Protein AF-A0A529LGW4-F1 (afdb_monomer_lite)

Structure (mmCIF, N/CA/C/O backbone):
data_AF-A0A529LGW4-F1
#
_entry.id   AF-A0A529LGW4-F1
#
loop_
_atom_site.group_PDB
_atom_site.id
_atom_site.type_symbol
_atom_site.label_atom_id
_atom_site.label_alt_id
_atom_site.label_comp_id
_atom_site.label_asym_id
_atom_site.label_entity_id
_atom_site.label_seq_id
_atom_site.pdbx_PDB_ins_code
_atom_site.Cartn_x
_atom_site.Cartn_y
_atom_site.Cartn_z
_atom_site.occupancy
_atom_site.B_iso_or_equiv
_atom_site.auth_seq_id
_atom_site.auth_comp_id
_atom_site.auth_asym_id
_atom_site.auth_atom_id
_atom_site.pdbx_PDB_model_num
ATOM 1 N N . ALA A 1 1 ? -6.677 19.767 1.721 1.00 52.53 1 ALA A N 1
ATOM 2 C CA . ALA A 1 1 ? -6.356 18.555 2.505 1.00 52.53 1 ALA A CA 1
ATOM 3 C C . ALA A 1 1 ? -7.534 18.107 3.378 1.00 52.53 1 ALA A C 1
ATOM 5 O O . ALA A 1 1 ? -7.909 16.947 3.302 1.00 52.53 1 ALA A O 1
ATOM 6 N N . SER A 1 2 ? -8.170 19.013 4.134 1.00 60.72 2 SER A N 1
ATOM 7 C CA . SER A 1 2 ? -9.272 18.711 5.068 1.00 60.72 2 SER A CA 1
ATOM 8 C C . SER A 1 2 ? -10.521 18.076 4.440 1.00 60.72 2 SER A C 1
ATOM 10 O O . SER A 1 2 ? -11.110 17.190 5.046 1.00 60.72 2 SER A O 1
ATOM 12 N N . THR A 1 3 ? -10.909 18.458 3.218 1.00 71.81 3 THR A N 1
ATOM 13 C CA . THR A 1 3 ? -12.114 17.903 2.576 1.00 71.81 3 THR A CA 1
ATOM 14 C C . THR A 1 3 ? -11.988 16.404 2.303 1.00 71.81 3 THR A C 1
ATOM 16 O O . THR A 1 3 ? -12.884 15.652 2.659 1.00 71.81 3 THR A O 1
ATOM 19 N N . PHE A 1 4 ? -10.867 15.955 1.725 1.00 71.75 4 PHE A N 1
ATOM 20 C CA . PHE A 1 4 ? -10.631 14.546 1.360 1.00 71.75 4 PHE A CA 1
ATOM 21 C C . PHE A 1 4 ? -10.604 13.615 2.578 1.00 71.75 4 PHE A C 1
ATOM 23 O O . PHE A 1 4 ? -11.180 12.533 2.547 1.00 71.75 4 PHE A O 1
ATOM 30 N N . ILE A 1 5 ? -9.985 14.070 3.667 1.00 72.88 5 ILE A N 1
ATOM 31 C CA . ILE A 1 5 ? -9.970 13.363 4.954 1.00 72.88 5 ILE A CA 1
ATOM 32 C C . ILE A 1 5 ? -11.397 13.230 5.502 1.00 72.88 5 ILE A C 1
ATOM 34 O O . ILE A 1 5 ? -11.783 12.157 5.956 1.00 72.88 5 ILE A O 1
ATOM 38 N N . GLY A 1 6 ? -12.208 14.285 5.375 1.00 76.38 6 GLY A N 1
ATOM 39 C CA . GLY A 1 6 ? -13.625 14.255 5.739 1.00 76.38 6 GLY A CA 1
ATOM 40 C C . GLY A 1 6 ? -14.434 13.203 4.971 1.00 76.38 6 GLY A C 1
ATOM 41 O O . GLY A 1 6 ? -15.284 12.550 5.568 1.00 76.38 6 GLY A O 1
ATOM 42 N N . TRP A 1 7 ? -14.136 12.971 3.686 1.00 78.50 7 TRP A N 1
ATOM 43 C CA . TRP A 1 7 ? -14.768 11.893 2.909 1.00 78.50 7 TRP A CA 1
ATOM 44 C C . TRP A 1 7 ? -14.393 10.502 3.435 1.00 78.50 7 TRP A C 1
ATOM 46 O O . TRP A 1 7 ? -15.272 9.657 3.580 1.00 78.50 7 TRP A O 1
ATOM 56 N N . ILE A 1 8 ? -13.114 10.270 3.757 1.00 79.88 8 ILE A N 1
ATOM 57 C CA . ILE A 1 8 ? -12.639 8.996 4.328 1.00 79.88 8 ILE A CA 1
ATOM 58 C C . ILE A 1 8 ? -13.333 8.714 5.666 1.00 79.88 8 ILE A C 1
ATOM 60 O O . ILE A 1 8 ? -13.816 7.606 5.888 1.00 79.88 8 ILE A O 1
ATOM 64 N N . ILE A 1 9 ? -13.426 9.724 6.535 1.00 80.06 9 ILE A N 1
ATOM 65 C CA . ILE A 1 9 ? -14.041 9.585 7.859 1.00 80.06 9 ILE A CA 1
ATOM 66 C C . ILE A 1 9 ? -15.555 9.375 7.739 1.00 80.06 9 ILE A C 1
ATOM 68 O O . ILE A 1 9 ? -16.065 8.401 8.277 1.00 80.06 9 ILE A O 1
ATOM 72 N N . SER A 1 10 ? -16.269 10.209 6.975 1.00 82.44 10 SER A N 1
ATOM 73 C CA . SER A 1 10 ? -17.732 10.107 6.816 1.00 82.44 10 SER A CA 1
ATOM 74 C C . SER A 1 10 ? -18.177 8.756 6.240 1.00 82.44 10 SER A C 1
ATOM 76 O O . SER A 1 10 ? -19.188 8.183 6.653 1.00 82.44 10 SER A O 1
ATOM 78 N N . ILE A 1 11 ? -17.401 8.218 5.298 1.00 81.44 11 ILE A N 1
ATOM 79 C CA . ILE A 1 11 ? -17.630 6.882 4.746 1.00 81.44 11 ILE A CA 1
ATOM 80 C C . ILE A 1 11 ? -17.247 5.801 5.769 1.00 81.44 11 ILE A C 1
ATOM 82 O O . ILE A 1 11 ? -17.963 4.809 5.909 1.00 81.44 11 ILE A O 1
ATOM 86 N N . GLY A 1 12 ? -16.144 5.994 6.495 1.00 78.62 12 GLY A N 1
ATOM 87 C CA . GLY A 1 12 ? -15.635 5.062 7.501 1.00 78.62 12 GLY A CA 1
ATOM 88 C C . GLY A 1 12 ? -16.533 4.891 8.720 1.00 78.62 12 GLY A C 1
ATOM 89 O O . GLY A 1 12 ? -16.625 3.778 9.228 1.00 78.62 12 GLY A O 1
ATOM 90 N N . GLU A 1 13 ? -17.245 5.943 9.131 1.00 77.31 13 GLU A N 1
ATOM 91 C CA . GLU A 1 13 ? -18.248 5.886 10.205 1.00 77.31 13 GLU A CA 1
ATOM 92 C C . GLU A 1 13 ? -19.366 4.878 9.898 1.00 77.31 13 GLU A C 1
ATOM 94 O O . GLU A 1 13 ? -19.889 4.236 10.805 1.00 77.31 13 GLU A O 1
ATOM 99 N N . ASN A 1 14 ? -19.710 4.701 8.618 1.00 81.56 14 ASN A N 1
ATOM 100 C CA . ASN A 1 14 ? -20.700 3.715 8.181 1.00 81.56 14 ASN A CA 1
ATOM 101 C C . ASN A 1 14 ? -20.063 2.368 7.816 1.00 81.56 14 A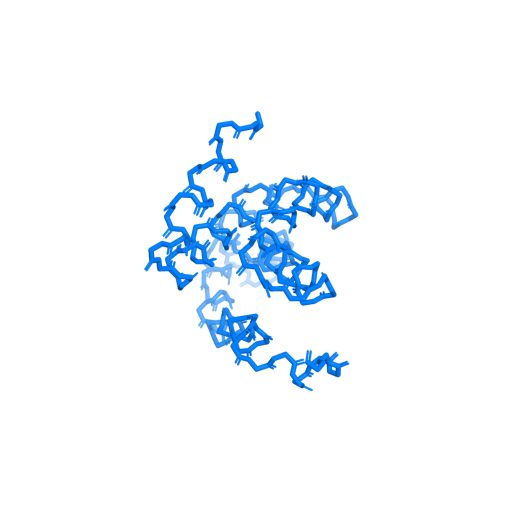SN A C 1
ATOM 103 O O . ASN A 1 14 ? -20.669 1.317 8.021 1.00 81.56 14 ASN A O 1
ATOM 107 N N . ASN A 1 15 ? -18.864 2.381 7.224 1.00 86.88 15 ASN A N 1
ATOM 108 C CA . ASN A 1 15 ? -18.177 1.173 6.790 1.00 86.88 15 ASN A CA 1
ATOM 109 C C . ASN A 1 15 ? -16.648 1.343 6.790 1.00 86.88 15 ASN A C 1
ATOM 111 O O . ASN A 1 15 ? -16.060 1.877 5.842 1.00 86.88 15 ASN A O 1
ATOM 115 N N . LEU A 1 16 ? -15.997 0.789 7.819 1.00 88.75 16 LEU A N 1
ATOM 116 C CA . LEU A 1 16 ? -14.539 0.791 7.961 1.00 88.75 16 LEU A CA 1
ATOM 117 C C . LEU A 1 16 ? -13.828 0.194 6.736 1.00 88.75 16 LEU A C 1
ATOM 119 O O . LEU A 1 16 ? -12.829 0.748 6.285 1.00 88.75 16 LEU A O 1
ATOM 123 N N . PHE A 1 17 ? -14.358 -0.885 6.149 1.00 91.00 17 PHE A N 1
ATOM 124 C CA . PHE A 1 17 ? -13.749 -1.521 4.975 1.00 91.00 17 PHE A CA 1
ATOM 125 C C . PHE A 1 17 ? -13.656 -0.550 3.796 1.00 91.00 17 PHE A C 1
ATOM 127 O O . PHE A 1 17 ? -12.618 -0.449 3.142 1.00 91.00 17 PHE A O 1
ATOM 134 N N . LEU A 1 18 ? -14.731 0.199 3.541 1.00 89.38 18 LEU A N 1
ATOM 135 C CA . LEU A 1 18 ? -14.787 1.133 2.418 1.00 89.38 18 LEU A CA 1
ATOM 136 C C . LEU A 1 18 ? -13.817 2.305 2.623 1.00 89.38 18 LEU A C 1
ATOM 138 O O . LEU A 1 18 ? -13.154 2.727 1.676 1.00 89.38 18 LEU A O 1
ATOM 142 N N . SER A 1 19 ? -13.679 2.777 3.864 1.00 90.50 19 SER A N 1
ATOM 143 C CA . SER A 1 19 ? -12.680 3.786 4.232 1.00 90.50 19 SER A CA 1
ATOM 144 C C . SER A 1 19 ? -11.242 3.291 4.046 1.00 90.50 19 SER A C 1
ATOM 146 O O . SER A 1 19 ? -10.407 4.019 3.503 1.00 90.50 19 SER A O 1
ATOM 148 N N . LEU A 1 20 ? -10.952 2.034 4.401 1.00 92.50 20 LEU A N 1
ATOM 149 C CA . LEU A 1 20 ? -9.639 1.425 4.167 1.00 92.50 20 LEU A CA 1
ATOM 150 C C . LEU A 1 20 ? -9.320 1.317 2.674 1.00 92.50 20 LEU A C 1
ATOM 152 O O . LEU A 1 20 ? -8.202 1.626 2.268 1.00 92.50 20 LEU A O 1
ATOM 156 N N . VAL A 1 21 ? -10.296 0.950 1.839 1.00 93.31 21 VAL A N 1
ATOM 157 C CA . VAL A 1 21 ? -10.126 0.919 0.376 1.00 93.31 21 VAL A CA 1
ATOM 158 C C . VAL A 1 21 ? -9.859 2.321 -0.180 1.00 93.31 21 VAL A C 1
ATOM 160 O O . VAL A 1 21 ? -8.943 2.500 -0.981 1.00 93.31 21 VAL A O 1
ATOM 163 N N . LEU A 1 22 ? -10.605 3.334 0.263 1.00 91.12 22 LEU A N 1
ATOM 164 C CA . LEU A 1 22 ? -10.373 4.731 -0.123 1.00 91.12 22 LEU A CA 1
ATOM 165 C C . LEU A 1 22 ? -8.989 5.224 0.308 1.00 91.12 22 LEU A C 1
ATOM 167 O O . LEU A 1 22 ? -8.289 5.881 -0.466 1.00 91.12 22 LEU A O 1
ATOM 171 N N . THR A 1 23 ? -8.579 4.870 1.523 1.00 91.56 23 THR A N 1
ATOM 172 C CA . THR A 1 23 ? -7.256 5.195 2.052 1.00 91.56 23 THR A CA 1
ATOM 173 C C . THR A 1 23 ? -6.159 4.520 1.237 1.00 91.56 23 THR A C 1
ATOM 175 O O . THR A 1 23 ? -5.218 5.188 0.823 1.00 91.56 23 THR A O 1
ATOM 178 N N . MET A 1 24 ? -6.312 3.231 0.922 1.00 93.50 24 MET A N 1
ATOM 179 C CA . MET A 1 24 ? -5.405 2.490 0.045 1.00 93.50 24 MET A CA 1
ATOM 180 C C . MET A 1 24 ? -5.253 3.194 -1.306 1.00 93.50 24 MET A C 1
ATOM 182 O O . MET A 1 24 ? -4.133 3.484 -1.715 1.00 93.50 24 MET A O 1
ATOM 186 N N . LEU A 1 25 ? -6.359 3.501 -1.991 1.00 91.88 25 LEU A N 1
ATOM 187 C CA . LEU A 1 25 ? -6.321 4.185 -3.288 1.00 91.88 25 LEU A CA 1
ATOM 188 C C . LEU A 1 25 ? -5.632 5.549 -3.189 1.00 91.88 25 LEU A C 1
ATOM 190 O O . LEU A 1 25 ? -4.834 5.904 -4.052 1.00 91.88 25 LEU A O 1
ATOM 194 N N . THR A 1 26 ? -5.895 6.286 -2.112 1.00 89.50 26 THR A N 1
ATOM 195 C CA . THR A 1 26 ? -5.259 7.578 -1.847 1.00 89.50 26 THR A CA 1
ATOM 196 C C . THR A 1 26 ? -3.749 7.421 -1.664 1.00 89.50 26 THR A C 1
ATOM 198 O O . THR A 1 26 ? -2.983 8.145 -2.294 1.00 89.50 26 THR A O 1
ATOM 201 N N . CYS A 1 27 ? -3.300 6.450 -0.866 1.00 90.94 27 CYS A N 1
ATOM 202 C CA . CYS A 1 27 ? -1.880 6.156 -0.675 1.00 90.94 27 CYS A CA 1
ATOM 203 C C . CYS A 1 27 ? -1.197 5.704 -1.972 1.00 90.94 27 CYS A C 1
ATOM 205 O O . CYS A 1 27 ? -0.074 6.124 -2.234 1.00 90.94 27 CYS A O 1
ATOM 207 N N . LEU A 1 28 ? -1.874 4.904 -2.804 1.00 91.06 28 LEU A N 1
ATOM 208 C CA . LEU A 1 28 ? -1.346 4.483 -4.102 1.00 91.06 28 LEU A CA 1
ATOM 209 C C . LEU A 1 28 ? -1.167 5.676 -5.045 1.00 91.06 28 LEU A C 1
ATOM 211 O O . LEU A 1 28 ? -0.102 5.832 -5.625 1.00 91.06 28 LEU A O 1
ATOM 215 N N . VAL A 1 29 ? -2.169 6.548 -5.169 1.00 89.19 29 VAL A N 1
ATOM 216 C CA . VAL A 1 29 ? -2.095 7.710 -6.071 1.00 89.19 29 VAL A CA 1
ATOM 217 C C . VAL A 1 29 ? -1.087 8.748 -5.578 1.00 89.19 29 VAL A C 1
ATOM 219 O O . VAL A 1 29 ? -0.315 9.274 -6.374 1.00 89.19 29 VAL A O 1
ATOM 222 N N . LEU A 1 30 ? -1.071 9.043 -4.274 1.00 87.00 30 LEU A N 1
ATOM 223 C CA . LEU A 1 30 ? -0.153 10.030 -3.697 1.00 87.00 30 LEU A CA 1
ATOM 224 C C . LEU A 1 30 ? 1.292 9.524 -3.615 1.00 87.00 30 LEU A C 1
ATOM 226 O O . LEU A 1 30 ? 2.215 10.334 -3.644 1.00 87.00 30 LEU A O 1
ATOM 230 N N . GLY A 1 31 ? 1.489 8.211 -3.486 1.00 84.31 31 GLY A N 1
ATOM 231 C CA . GLY A 1 31 ? 2.811 7.609 -3.325 1.00 84.31 31 GLY A CA 1
ATOM 232 C C . GLY A 1 31 ? 3.554 7.325 -4.627 1.00 84.31 31 GLY A C 1
ATOM 233 O O . GLY A 1 31 ? 4.763 7.103 -4.601 1.00 84.31 31 GLY A O 1
ATOM 234 N N . MET A 1 32 ? 2.865 7.348 -5.769 1.00 85.69 32 MET A N 1
ATOM 235 C CA . MET A 1 32 ? 3.471 7.110 -7.078 1.00 85.69 32 MET A CA 1
ATOM 236 C C . MET A 1 32 ? 4.479 8.213 -7.442 1.00 85.69 32 MET A C 1
ATOM 238 O O . MET A 1 32 ? 4.125 9.381 -7.575 1.00 85.69 32 MET A O 1
ATOM 242 N N . GLY A 1 33 ? 5.738 7.832 -7.685 1.00 78.12 33 GLY A N 1
ATOM 243 C CA . GLY A 1 33 ? 6.745 8.712 -8.302 1.00 78.12 33 GLY A CA 1
ATOM 244 C C . GLY A 1 33 ? 7.560 9.561 -7.331 1.00 78.12 33 GLY A C 1
ATOM 245 O O . GLY A 1 33 ? 8.329 10.413 -7.775 1.00 78.12 33 GLY A O 1
ATOM 246 N N . ILE A 1 34 ? 7.423 9.332 -6.024 1.00 87.31 34 ILE A N 1
ATOM 247 C CA . ILE A 1 34 ? 8.118 10.086 -4.978 1.00 87.31 34 ILE A CA 1
ATOM 248 C C . ILE A 1 34 ? 8.990 9.122 -4.151 1.00 87.31 34 ILE A C 1
ATOM 250 O O . ILE A 1 34 ? 8.545 8.009 -3.867 1.00 87.31 34 ILE A O 1
ATOM 254 N N . PRO A 1 35 ? 10.208 9.513 -3.715 1.00 89.19 35 PRO A N 1
ATOM 255 C CA . PRO A 1 35 ? 11.018 8.685 -2.823 1.00 89.19 35 PRO A CA 1
ATOM 256 C C . PRO A 1 35 ? 10.264 8.293 -1.541 1.00 89.19 35 PRO A C 1
ATOM 258 O O . PRO A 1 35 ? 9.439 9.054 -1.030 1.00 89.19 35 PRO A O 1
ATOM 261 N N . THR A 1 36 ? 10.586 7.124 -0.982 1.00 88.69 36 THR A N 1
ATOM 262 C CA . THR A 1 36 ? 9.836 6.501 0.125 1.00 88.69 36 THR A CA 1
ATOM 263 C C . THR A 1 36 ? 9.678 7.408 1.349 1.00 88.69 36 THR A C 1
ATOM 265 O O . THR A 1 36 ? 8.621 7.414 1.975 1.00 88.69 36 THR A O 1
ATOM 268 N N . ILE A 1 37 ? 10.705 8.200 1.681 1.00 92.31 37 ILE A N 1
ATOM 269 C CA . ILE A 1 37 ? 10.679 9.092 2.850 1.00 92.31 37 ILE A CA 1
ATOM 270 C C . ILE A 1 37 ? 9.616 10.201 2.678 1.00 92.31 37 ILE A C 1
ATOM 272 O O . ILE A 1 37 ? 8.694 10.251 3.494 1.00 92.31 37 ILE A O 1
ATOM 276 N N . PRO A 1 38 ? 9.665 11.062 1.637 1.00 92.12 38 PRO A N 1
ATOM 277 C CA . PRO A 1 38 ? 8.606 12.041 1.402 1.00 92.12 38 PRO A CA 1
ATOM 278 C C . PRO A 1 38 ? 7.219 11.416 1.209 1.00 92.12 38 PRO A C 1
ATOM 280 O O . PRO A 1 38 ? 6.242 11.964 1.713 1.00 92.12 38 PRO A O 1
ATOM 283 N N . ASN A 1 39 ? 7.122 10.264 0.536 1.00 91.81 39 ASN A N 1
ATOM 284 C CA . ASN A 1 39 ? 5.858 9.544 0.376 1.00 91.81 39 ASN A CA 1
ATOM 285 C C . ASN A 1 39 ? 5.226 9.200 1.737 1.00 91.81 39 ASN A C 1
ATOM 287 O O . ASN A 1 39 ? 4.066 9.533 1.990 1.00 91.81 39 ASN A O 1
ATOM 291 N N . TYR A 1 40 ? 5.999 8.610 2.653 1.00 93.62 40 TYR A N 1
ATOM 292 C CA . TYR A 1 40 ? 5.515 8.301 3.997 1.00 93.62 40 TYR A CA 1
ATOM 293 C C . TYR A 1 40 ? 5.086 9.559 4.761 1.00 93.62 40 TYR A C 1
ATOM 295 O O . TYR A 1 40 ? 4.030 9.560 5.386 1.00 93.62 40 TYR A O 1
ATOM 303 N N . ILE A 1 41 ? 5.852 10.651 4.687 1.00 93.38 41 ILE A N 1
ATOM 304 C CA . ILE A 1 41 ? 5.504 11.913 5.365 1.00 93.38 41 ILE A CA 1
ATOM 305 C C . ILE A 1 41 ? 4.156 12.453 4.860 1.00 93.38 41 ILE A C 1
ATOM 307 O O . ILE A 1 41 ? 3.300 12.846 5.655 1.00 93.38 41 ILE A O 1
ATOM 311 N N . ILE A 1 42 ? 3.930 12.440 3.546 1.00 91.19 42 ILE A N 1
ATOM 312 C CA . ILE A 1 42 ? 2.690 12.934 2.933 1.00 91.19 42 ILE A CA 1
ATOM 313 C C . ILE A 1 42 ? 1.507 12.022 3.278 1.00 91.19 42 ILE A C 1
ATOM 315 O O . ILE A 1 42 ? 0.473 12.488 3.753 1.00 91.19 42 ILE A O 1
ATOM 319 N N . THR A 1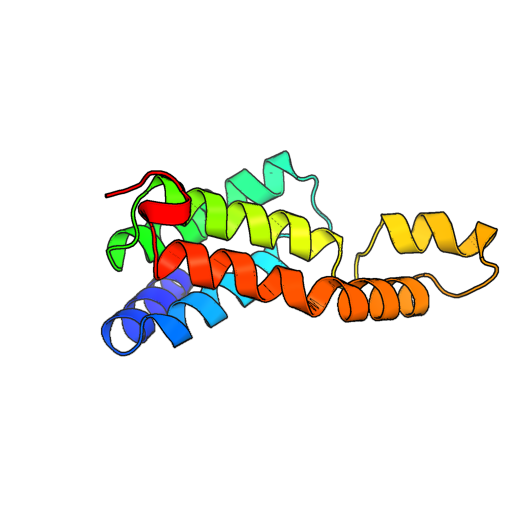 43 ? 1.648 10.714 3.070 1.00 91.12 43 THR A N 1
ATOM 320 C CA . THR A 1 43 ? 0.557 9.755 3.297 1.00 91.12 43 THR A CA 1
ATOM 321 C C . THR A 1 43 ? 0.204 9.622 4.776 1.00 91.12 43 THR A C 1
ATOM 323 O O . THR A 1 43 ? -0.978 9.610 5.113 1.00 91.12 43 THR A O 1
ATOM 326 N N . SER A 1 44 ? 1.187 9.610 5.680 1.00 92.44 44 SER A N 1
ATOM 327 C CA . SER A 1 44 ? 0.931 9.562 7.124 1.00 92.44 44 SER A CA 1
ATOM 328 C C . SER A 1 44 ? 0.335 10.849 7.675 1.00 92.44 44 SER A C 1
ATOM 330 O O . SER A 1 44 ? -0.521 10.760 8.543 1.00 92.44 44 SER A O 1
ATOM 332 N N . SER A 1 45 ? 0.700 12.025 7.156 1.00 90.31 45 SER A N 1
ATOM 333 C CA . SER A 1 45 ? 0.096 13.291 7.597 1.00 90.31 45 SER A CA 1
ATOM 334 C C . SER A 1 45 ? -1.336 13.497 7.094 1.00 90.31 45 SER A C 1
ATOM 336 O O . SER A 1 45 ? -2.111 14.198 7.743 1.00 90.31 45 SER A O 1
ATOM 338 N N . LEU A 1 46 ? -1.708 12.885 5.963 1.00 87.25 46 LEU A N 1
ATOM 339 C CA . LEU A 1 46 ? -3.047 13.007 5.380 1.00 87.25 46 LEU A CA 1
ATOM 340 C C . LEU A 1 46 ? -3.980 11.867 5.801 1.00 87.25 46 LEU A C 1
ATOM 342 O O . LEU A 1 46 ? -5.056 12.116 6.333 1.00 87.25 46 LEU A O 1
ATOM 346 N N . ALA A 1 47 ? -3.585 10.619 5.557 1.00 86.50 47 ALA A N 1
ATOM 347 C CA . ALA A 1 47 ? -4.435 9.449 5.765 1.00 86.50 47 ALA A CA 1
ATOM 348 C C . ALA A 1 47 ? -4.301 8.828 7.164 1.00 86.50 47 ALA A C 1
ATOM 350 O O . ALA A 1 47 ? -5.266 8.257 7.667 1.00 86.50 47 ALA A O 1
ATOM 351 N N . GLY A 1 48 ? -3.141 8.967 7.816 1.00 87.88 48 GLY A N 1
ATOM 352 C CA . GLY A 1 48 ? -2.907 8.427 9.162 1.00 87.88 48 GLY A CA 1
ATOM 353 C C . GLY A 1 48 ? -3.926 8.917 10.203 1.00 87.88 48 GLY A C 1
ATOM 354 O O . GLY A 1 48 ? -4.567 8.082 10.843 1.00 87.88 48 GLY A O 1
ATOM 355 N N . PRO A 1 49 ? -4.157 10.241 10.339 1.00 87.62 49 PRO A N 1
ATOM 356 C CA . PRO A 1 49 ? -5.158 10.781 11.256 1.00 87.62 49 PRO A CA 1
ATOM 357 C C . PRO A 1 49 ? -6.573 10.281 10.970 1.00 87.62 49 PRO A C 1
ATOM 359 O O . PRO A 1 49 ? -7.330 10.056 11.906 1.00 87.62 49 PRO A O 1
ATOM 362 N N . ALA A 1 50 ? -6.923 10.073 9.696 1.00 87.81 50 ALA A N 1
ATOM 363 C CA . ALA A 1 50 ? -8.247 9.594 9.308 1.00 87.81 50 ALA A CA 1
ATOM 364 C C . ALA A 1 50 ? -8.519 8.185 9.857 1.00 87.81 50 ALA A C 1
ATOM 366 O O . ALA A 1 50 ? -9.584 7.941 10.415 1.00 87.81 50 ALA A O 1
ATOM 367 N N . LEU A 1 51 ? -7.542 7.278 9.744 1.00 89.19 51 LEU A N 1
ATOM 368 C CA . LEU A 1 51 ? -7.646 5.918 10.283 1.00 89.19 51 LEU A CA 1
ATOM 369 C C . LEU A 1 51 ? -7.672 5.907 11.814 1.00 89.19 51 LEU A C 1
ATOM 371 O O . LEU A 1 51 ? -8.472 5.183 12.406 1.00 89.19 51 LEU A O 1
ATOM 375 N N . LEU A 1 52 ? -6.864 6.758 12.450 1.00 90.31 52 LEU A N 1
ATOM 376 C CA . LEU A 1 52 ? -6.868 6.906 13.904 1.00 90.31 52 LEU A CA 1
ATOM 377 C C . LEU A 1 52 ? -8.231 7.389 14.421 1.00 90.31 52 LEU A C 1
ATOM 379 O O . LEU A 1 52 ? -8.741 6.859 15.405 1.00 90.31 52 LEU A O 1
ATOM 383 N N . SER A 1 53 ? -8.855 8.359 13.743 1.00 87.50 53 SER A N 1
ATOM 384 C CA . SER A 1 53 ? -10.207 8.831 14.075 1.00 87.50 53 SER A CA 1
ATOM 385 C C . SER A 1 53 ? -11.287 7.759 13.896 1.00 87.50 53 SER A C 1
ATOM 387 O O . SER A 1 53 ? -12.332 7.850 14.530 1.00 87.50 53 SER A O 1
ATOM 389 N N . LEU A 1 54 ? -11.029 6.734 13.081 1.00 87.38 54 LEU A N 1
ATOM 390 C CA . LEU A 1 54 ? -11.906 5.575 12.888 1.00 87.38 54 LEU 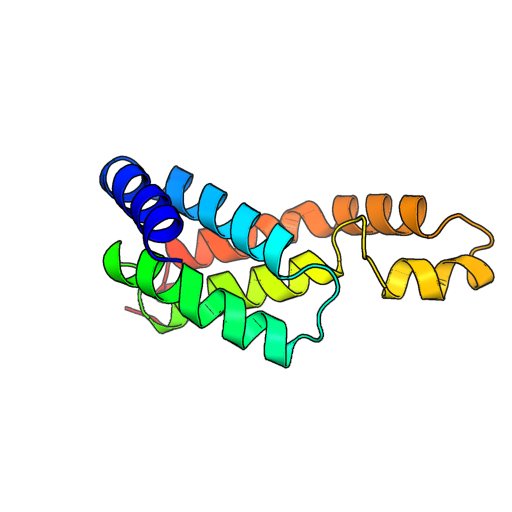A CA 1
ATOM 391 C C . LEU A 1 54 ? -11.635 4.435 13.888 1.00 87.38 54 LEU A C 1
ATOM 393 O O . LEU A 1 54 ? -12.195 3.351 13.745 1.00 87.38 54 LEU A O 1
ATOM 397 N N . GLY A 1 55 ? -10.788 4.665 14.897 1.00 87.69 55 GLY A N 1
ATOM 398 C CA . GLY A 1 55 ? -10.498 3.703 15.963 1.00 87.69 55 GLY A CA 1
ATOM 399 C C . GLY A 1 55 ? -9.400 2.691 15.632 1.00 87.69 55 GLY A C 1
ATOM 400 O O . GLY A 1 55 ? -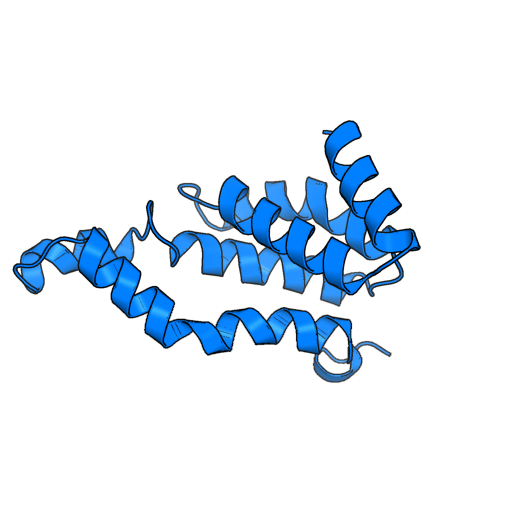9.172 1.770 16.413 1.00 87.69 55 GLY A O 1
ATOM 401 N N . VAL A 1 56 ? -8.696 2.847 14.507 1.00 91.56 56 VAL A N 1
ATOM 402 C CA . VAL A 1 56 ? -7.534 2.007 14.188 1.00 91.56 56 VAL A CA 1
ATOM 403 C C . VAL A 1 56 ? -6.356 2.427 15.078 1.00 91.56 56 VAL A C 1
ATOM 405 O O . VAL A 1 56 ? -6.051 3.622 15.140 1.00 91.56 56 VAL A O 1
ATOM 408 N N . PRO A 1 57 ? -5.639 1.492 15.735 1.00 93.56 57 PRO A N 1
ATOM 409 C CA . PRO A 1 57 ? -4.486 1.843 16.559 1.00 93.56 57 PRO A CA 1
ATOM 410 C C . PRO A 1 57 ? -3.444 2.651 15.781 1.00 93.56 57 PRO A C 1
ATOM 412 O O . PRO A 1 57 ? -3.253 2.464 14.574 1.00 93.56 57 PRO A O 1
ATOM 415 N N . LEU A 1 58 ? -2.744 3.551 16.474 1.00 92.12 58 LEU A N 1
ATOM 416 C CA . LEU A 1 58 ? -1.828 4.505 15.844 1.00 92.12 58 LEU A CA 1
ATOM 417 C C . LEU A 1 58 ? -0.756 3.801 15.002 1.00 92.12 58 LEU A C 1
ATOM 419 O O . LEU A 1 58 ? -0.568 4.134 13.833 1.00 92.12 58 LEU A O 1
ATOM 423 N N . VAL A 1 59 ? -0.090 2.792 15.569 1.00 93.88 59 VAL A N 1
ATOM 424 C CA . VAL A 1 59 ? 0.966 2.044 14.870 1.00 93.88 59 VAL A CA 1
ATOM 425 C C . VAL A 1 59 ? 0.411 1.357 13.624 1.00 93.88 59 VAL A C 1
ATOM 427 O O . VAL A 1 59 ? 1.005 1.471 12.553 1.00 93.88 59 VAL A O 1
ATOM 430 N N . VAL A 1 60 ? -0.755 0.714 13.731 1.00 94.69 60 VAL A N 1
ATOM 431 C CA . VAL A 1 60 ? -1.406 0.048 12.594 1.00 94.69 60 VAL A CA 1
ATOM 432 C C . VAL A 1 60 ? -1.759 1.054 11.502 1.00 94.69 60 VAL A C 1
ATOM 434 O O . VAL A 1 60 ? -1.498 0.795 10.331 1.00 94.69 60 VAL A O 1
ATOM 437 N N . SER A 1 61 ? -2.267 2.233 11.869 1.00 94.31 61 SER A N 1
ATOM 438 C CA . SER A 1 61 ? -2.583 3.312 10.926 1.00 94.31 61 SER A CA 1
ATOM 439 C C . SER A 1 61 ? -1.345 3.768 10.147 1.00 94.31 61 SER A C 1
ATOM 441 O O . SER A 1 61 ? -1.386 3.879 8.922 1.00 94.31 61 SER A O 1
ATOM 443 N N . HIS A 1 62 ? -0.218 3.975 10.838 1.00 94.81 62 HIS A N 1
ATOM 444 C CA . HIS A 1 62 ? 1.054 4.339 10.209 1.00 94.81 62 HIS A CA 1
ATOM 445 C C . HIS A 1 62 ? 1.613 3.224 9.318 1.00 94.81 62 HIS A C 1
ATOM 447 O O . HIS A 1 62 ? 2.121 3.502 8.232 1.00 94.81 62 HIS A O 1
ATOM 453 N N . MET A 1 63 ? 1.507 1.965 9.742 1.00 94.81 63 MET A N 1
ATOM 454 C CA . MET A 1 63 ? 1.965 0.830 8.943 1.00 94.81 63 MET A CA 1
ATOM 455 C C . MET A 1 63 ? 1.082 0.593 7.721 1.00 94.81 63 MET A C 1
ATOM 457 O O . MET A 1 63 ? 1.604 0.259 6.663 1.00 94.81 63 MET A O 1
ATOM 461 N N . PHE A 1 64 ? -0.226 0.839 7.820 1.00 95.00 64 PHE A N 1
ATOM 462 C CA . PHE A 1 64 ? -1.152 0.746 6.695 1.00 95.00 64 PHE A CA 1
ATOM 463 C C . PHE A 1 64 ? -0.769 1.722 5.578 1.00 95.00 64 PHE A C 1
ATOM 465 O O . PHE A 1 64 ? -0.573 1.316 4.431 1.00 95.00 64 PHE A O 1
ATOM 472 N N . VAL A 1 65 ? -0.596 3.005 5.916 1.00 94.38 65 VAL A N 1
ATOM 473 C CA . VAL A 1 65 ? -0.226 4.036 4.931 1.00 94.38 65 VAL A CA 1
ATOM 474 C C . VAL A 1 65 ? 1.194 3.841 4.401 1.00 94.38 65 VAL A C 1
ATOM 476 O O . VAL A 1 65 ? 1.426 4.016 3.207 1.00 94.38 65 VAL A O 1
ATOM 479 N N . PHE A 1 66 ? 2.135 3.413 5.249 1.00 93.56 66 PHE A N 1
ATOM 480 C CA . PHE A 1 66 ? 3.506 3.110 4.840 1.00 93.56 66 PHE A CA 1
ATOM 481 C C . PHE A 1 66 ? 3.565 1.936 3.858 1.00 93.56 66 PHE A C 1
ATOM 483 O O . PHE A 1 66 ? 4.206 2.038 2.812 1.00 93.56 66 PHE A O 1
ATOM 490 N N . TYR A 1 67 ? 2.860 0.843 4.160 1.00 94.75 67 TYR A N 1
ATOM 491 C CA . TYR A 1 67 ? 2.826 -0.344 3.313 1.00 94.75 67 TYR A CA 1
ATOM 492 C C . TYR A 1 67 ? 2.263 -0.012 1.932 1.00 94.75 67 TYR A C 1
ATOM 494 O O . TYR A 1 67 ? 2.879 -0.341 0.919 1.00 94.75 67 TYR A O 1
ATOM 502 N N . PHE A 1 68 ? 1.133 0.700 1.864 1.00 94.19 68 PHE A N 1
ATOM 503 C CA . PHE A 1 68 ? 0.586 1.115 0.573 1.00 94.19 68 PHE A CA 1
ATOM 504 C C . PHE A 1 68 ? 1.425 2.177 -0.129 1.00 94.19 68 PHE A C 1
ATOM 506 O O . PHE A 1 68 ? 1.449 2.191 -1.355 1.00 94.19 68 PHE A O 1
ATOM 513 N N . GLY A 1 69 ? 2.179 2.990 0.609 1.00 91.75 69 GLY A N 1
ATOM 514 C CA . GLY A 1 69 ? 3.210 3.846 0.036 1.00 91.75 69 GLY A CA 1
ATOM 515 C C . GLY A 1 69 ? 4.290 3.049 -0.709 1.00 91.75 69 GLY A C 1
ATOM 516 O O . GLY A 1 69 ? 4.672 3.436 -1.808 1.00 91.75 69 GLY A O 1
ATOM 517 N N . ILE A 1 70 ? 4.738 1.908 -0.173 1.00 91.31 70 ILE A N 1
ATOM 518 C CA . ILE A 1 70 ? 5.684 1.013 -0.867 1.00 91.31 70 ILE A CA 1
ATOM 519 C C . ILE A 1 70 ? 5.008 0.316 -2.053 1.00 91.31 70 ILE A C 1
ATOM 521 O O . ILE A 1 70 ? 5.571 0.252 -3.144 1.00 91.31 70 ILE A O 1
ATOM 525 N N . MET A 1 71 ? 3.779 -0.174 -1.873 1.00 92.50 71 MET A N 1
ATOM 526 C CA . MET A 1 71 ? 3.026 -0.811 -2.960 1.00 92.50 71 MET A CA 1
ATOM 527 C C . MET A 1 71 ? 2.720 0.165 -4.108 1.00 92.50 71 MET A C 1
ATOM 529 O O . MET A 1 71 ? 2.592 -0.268 -5.254 1.00 92.50 71 MET A O 1
ATOM 533 N N . ALA A 1 72 ? 2.649 1.473 -3.838 1.00 91.31 72 ALA A N 1
ATOM 534 C CA . ALA A 1 72 ? 2.503 2.512 -4.856 1.00 91.31 72 ALA A CA 1
ATOM 535 C C . ALA A 1 72 ? 3.682 2.524 -5.836 1.00 91.31 72 ALA A C 1
ATOM 537 O O . ALA A 1 72 ? 3.471 2.660 -7.038 1.00 91.31 72 ALA A O 1
ATOM 538 N N . ASP A 1 73 ? 4.904 2.317 -5.338 1.00 88.06 73 ASP A N 1
ATOM 539 C CA . ASP A 1 73 ? 6.109 2.268 -6.170 1.00 88.06 73 ASP A CA 1
ATOM 540 C C . ASP A 1 73 ? 6.165 0.998 -7.031 1.00 88.06 73 ASP A C 1
ATOM 542 O O . ASP A 1 73 ? 6.694 1.015 -8.137 1.00 88.06 73 ASP A O 1
ATOM 546 N N . LEU A 1 74 ? 5.551 -0.098 -6.575 1.00 89.38 74 LEU A N 1
ATOM 547 C CA . LEU A 1 74 ? 5.385 -1.318 -7.371 1.00 89.38 74 LEU A CA 1
ATOM 548 C C . LEU A 1 74 ? 4.307 -1.178 -8.461 1.00 89.38 74 LEU A C 1
ATOM 550 O O . LEU A 1 74 ? 4.378 -1.846 -9.494 1.00 89.38 74 LEU A O 1
ATOM 554 N N . THR A 1 75 ? 3.280 -0.361 -8.224 1.00 89.69 75 THR A N 1
ATOM 555 C CA . THR A 1 75 ? 2.079 -0.305 -9.066 1.00 89.69 75 THR A CA 1
ATOM 556 C C . THR A 1 75 ? 2.321 0.568 -10.310 1.00 89.69 75 THR A C 1
ATOM 558 O O . THR A 1 75 ? 2.777 1.709 -10.191 1.00 89.69 75 THR A O 1
ATOM 561 N N . PRO A 1 76 ? 2.009 0.086 -11.530 1.00 85.50 76 PRO A N 1
ATOM 562 C CA . PRO A 1 76 ? 1.988 0.922 -12.726 1.00 85.50 76 PRO A CA 1
ATOM 563 C C . PRO A 1 76 ? 1.118 2.172 -12.519 1.00 85.50 76 PRO A C 1
ATOM 565 O O . PRO A 1 76 ? 0.039 2.056 -11.937 1.00 85.50 76 PRO A O 1
ATOM 568 N N . PRO A 1 77 ? 1.536 3.361 -12.990 1.00 81.31 77 PRO A N 1
ATOM 569 C CA . PRO A 1 77 ? 2.435 3.596 -14.123 1.00 81.31 77 PRO A CA 1
ATOM 570 C C . PRO A 1 77 ? 3.904 3.885 -13.775 1.00 81.31 77 PRO A C 1
ATOM 572 O O . PRO A 1 77 ? 4.697 4.026 -14.700 1.00 81.31 77 PRO A O 1
ATOM 575 N N . VAL A 1 78 ? 4.276 4.002 -12.495 1.00 83.25 78 VAL A N 1
ATOM 576 C CA .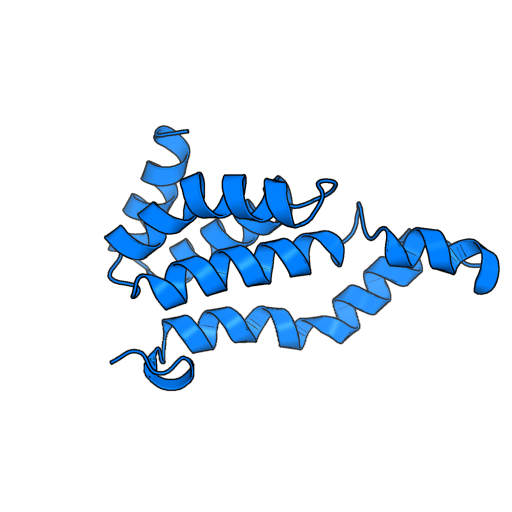 VAL A 1 78 ? 5.618 4.470 -12.099 1.00 83.25 78 VAL A CA 1
ATOM 577 C C . VAL A 1 78 ? 6.640 3.339 -12.045 1.00 83.25 78 VAL A C 1
ATOM 579 O O . VAL A 1 78 ? 7.681 3.482 -12.677 1.00 83.25 78 VAL A O 1
ATOM 582 N N . ALA A 1 79 ? 6.344 2.240 -11.333 1.00 88.38 79 ALA A N 1
ATOM 583 C CA . ALA A 1 79 ? 7.083 0.968 -11.320 1.00 88.38 79 ALA A CA 1
ATOM 584 C C . ALA A 1 79 ? 8.588 1.072 -11.660 1.00 88.38 79 ALA A C 1
ATOM 586 O O . ALA A 1 79 ? 9.058 0.398 -12.580 1.00 88.38 79 ALA A O 1
ATOM 587 N N . LEU A 1 80 ? 9.353 1.931 -10.964 1.00 86.69 80 LEU A N 1
ATOM 588 C CA . LEU A 1 80 ? 10.682 2.380 -11.426 1.00 86.69 80 LEU A CA 1
ATOM 589 C C . LEU A 1 80 ? 11.652 1.211 -11.641 1.00 86.69 80 LEU A C 1
ATOM 591 O O . LEU A 1 80 ? 12.385 1.175 -12.631 1.00 86.69 80 LEU A O 1
ATOM 595 N N . ALA A 1 81 ? 11.592 0.205 -10.766 1.00 89.62 81 ALA A N 1
ATOM 596 C CA . ALA A 1 81 ? 12.368 -1.025 -10.898 1.00 89.62 81 ALA A CA 1
ATOM 597 C C . ALA A 1 81 ? 12.028 -1.813 -12.180 1.00 89.62 81 ALA A C 1
ATOM 599 O O . ALA A 1 81 ? 12.921 -2.361 -12.826 1.00 89.62 81 ALA A O 1
ATOM 600 N N . ALA A 1 82 ? 10.757 -1.835 -12.594 1.00 92.44 82 ALA A N 1
ATOM 601 C CA . ALA A 1 82 ? 10.328 -2.494 -13.825 1.00 92.44 82 ALA A CA 1
ATOM 602 C C . ALA A 1 82 ? 10.841 -1.762 -15.074 1.00 92.44 82 ALA A C 1
ATOM 604 O O . ALA A 1 82 ? 11.240 -2.406 -16.045 1.00 92.44 82 ALA A O 1
ATOM 605 N N . PHE A 1 83 ? 10.895 -0.426 -15.045 1.00 90.19 83 PHE A N 1
ATOM 606 C CA . PHE A 1 83 ? 11.502 0.359 -16.125 1.00 90.19 83 PHE A CA 1
ATOM 607 C C . PHE A 1 83 ? 13.021 0.188 -16.188 1.00 90.19 83 PHE A C 1
ATOM 609 O O . PHE A 1 83 ? 13.567 0.095 -17.285 1.00 90.19 83 PHE A O 1
ATOM 616 N N . ALA A 1 84 ? 13.697 0.066 -15.044 1.00 92.50 84 ALA A N 1
ATOM 617 C CA . ALA A 1 84 ? 15.124 -0.248 -15.001 1.00 92.50 84 ALA A CA 1
ATOM 618 C C . ALA A 1 84 ? 15.433 -1.667 -15.524 1.00 92.50 84 ALA A C 1
ATOM 620 O O . ALA A 1 84 ? 16.449 -1.871 -16.183 1.00 92.50 84 ALA A O 1
ATOM 621 N N . ALA A 1 85 ? 14.546 -2.640 -15.283 1.00 92.69 85 ALA A N 1
ATOM 622 C CA . ALA A 1 85 ? 14.687 -4.016 -15.768 1.00 92.69 85 ALA A CA 1
ATOM 623 C C . ALA A 1 85 ? 14.327 -4.197 -17.259 1.00 92.69 85 ALA A C 1
ATOM 625 O O . ALA A 1 85 ? 14.749 -5.174 -17.883 1.00 92.69 85 ALA A O 1
ATOM 626 N N . ALA A 1 86 ? 13.570 -3.266 -17.849 1.00 95.12 86 ALA A N 1
ATOM 627 C CA . ALA A 1 86 ? 13.074 -3.349 -19.225 1.00 95.12 86 ALA A CA 1
ATOM 628 C C . ALA A 1 86 ? 14.171 -3.587 -20.291 1.00 95.12 86 ALA A C 1
ATOM 630 O O . ALA A 1 86 ? 14.010 -4.506 -21.102 1.00 95.12 86 ALA A O 1
ATOM 631 N N . PRO A 1 87 ? 15.319 -2.870 -20.289 1.00 93.25 87 PRO A N 1
ATOM 632 C CA . PRO A 1 87 ? 16.389 -3.097 -21.265 1.00 93.25 87 PRO A CA 1
ATOM 633 C C . PRO A 1 87 ? 17.040 -4.480 -21.138 1.00 93.25 87 PRO A C 1
ATOM 635 O O . PRO A 1 87 ? 17.453 -5.060 -22.140 1.00 93.25 87 PRO A O 1
ATOM 638 N N . MET A 1 88 ? 17.110 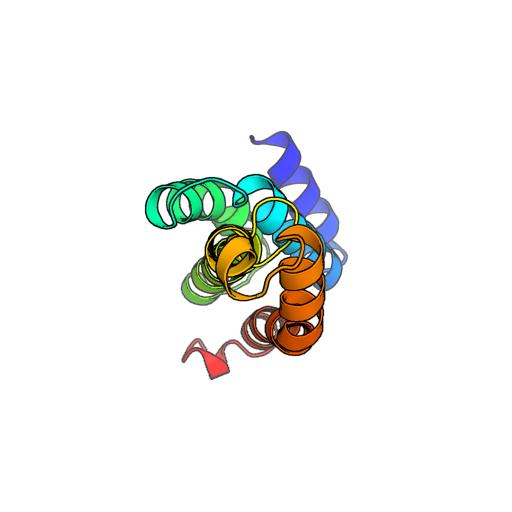-5.023 -19.918 1.00 95.38 88 MET A N 1
ATOM 639 C CA . MET A 1 88 ? 17.697 -6.340 -19.650 1.00 95.38 88 MET A CA 1
ATOM 640 C C . MET A 1 88 ? 16.782 -7.467 -20.138 1.00 95.38 88 MET A C 1
ATOM 642 O O . MET A 1 88 ? 17.249 -8.437 -20.729 1.00 95.38 88 MET A O 1
ATOM 646 N N . ALA A 1 89 ? 15.474 -7.316 -19.924 1.00 94.19 89 ALA A N 1
ATOM 647 C CA . ALA A 1 89 ? 14.461 -8.289 -20.324 1.00 94.19 89 ALA A CA 1
ATOM 648 C C . ALA A 1 89 ? 14.034 -8.169 -21.800 1.00 94.19 89 ALA A C 1
ATOM 650 O O . ALA A 1 89 ? 13.301 -9.029 -22.284 1.00 94.19 89 ALA A O 1
ATOM 651 N N . LYS A 1 90 ? 14.479 -7.123 -22.516 1.00 94.19 90 LYS A N 1
ATOM 652 C CA . LYS A 1 90 ? 14.051 -6.789 -23.889 1.00 94.19 90 LYS A CA 1
ATOM 653 C C . LYS A 1 90 ? 12.525 -6.680 -24.028 1.00 94.19 90 LYS A C 1
ATOM 655 O O . LYS A 1 90 ? 11.959 -7.063 -25.048 1.00 94.19 90 LYS A O 1
ATOM 660 N N . GLU A 1 91 ? 11.861 -6.148 -23.006 1.00 95.62 91 GLU A N 1
ATOM 661 C CA . GLU A 1 91 ? 10.403 -6.015 -22.944 1.00 95.62 91 GLU A CA 1
ATOM 662 C C . GLU A 1 91 ? 10.015 -4.655 -22.347 1.00 95.62 91 GLU A C 1
ATOM 664 O O . GLU A 1 91 ? 10.818 -4.015 -21.674 1.00 95.62 91 GLU A O 1
ATOM 669 N N . SER A 1 92 ? 8.790 -4.179 -22.588 1.00 94.31 92 SER A N 1
ATOM 670 C CA . SER A 1 92 ? 8.342 -2.888 -22.045 1.00 94.31 92 SER A CA 1
ATOM 671 C C . SER A 1 92 ? 8.237 -2.902 -20.511 1.00 94.31 92 SER A C 1
ATOM 673 O O . SER A 1 92 ? 7.636 -3.815 -19.935 1.00 94.31 92 SER A O 1
ATOM 675 N N . GLY A 1 93 ? 8.728 -1.844 -19.853 1.00 92.00 93 GLY A N 1
ATOM 676 C CA . GLY A 1 93 ? 8.659 -1.697 -18.391 1.00 92.00 93 GLY A CA 1
ATOM 677 C C . GLY A 1 93 ? 7.233 -1.764 -17.845 1.00 92.00 93 GLY A C 1
ATOM 678 O O . GLY A 1 93 ? 6.998 -2.381 -16.810 1.00 92.00 93 GLY A O 1
ATOM 679 N N . LEU A 1 94 ? 6.254 -1.246 -18.595 1.00 93.06 94 LEU A N 1
ATOM 680 C CA . LEU A 1 94 ? 4.843 -1.317 -18.218 1.00 93.06 94 LEU A CA 1
ATOM 681 C C . LEU A 1 94 ? 4.324 -2.761 -18.143 1.00 93.06 94 LEU A C 1
ATOM 683 O O . LEU A 1 94 ? 3.648 -3.112 -17.180 1.00 93.06 94 LEU A O 1
ATOM 687 N N . LYS A 1 95 ? 4.651 -3.622 -19.117 1.00 93.56 95 LYS A N 1
ATOM 688 C CA . LYS A 1 95 ? 4.243 -5.037 -19.068 1.00 93.56 95 LYS A CA 1
ATOM 689 C C . LYS A 1 95 ? 4.893 -5.770 -17.898 1.00 93.56 95 LYS A C 1
ATOM 691 O O . LYS A 1 95 ? 4.215 -6.553 -17.238 1.00 93.56 95 LYS A O 1
ATOM 696 N N . ILE A 1 96 ? 6.174 -5.503 -17.631 1.00 94.69 96 ILE A N 1
ATOM 697 C CA . ILE A 1 96 ? 6.886 -6.074 -16.478 1.00 94.69 96 ILE A CA 1
ATOM 698 C C . ILE A 1 96 ? 6.206 -5.625 -15.180 1.00 94.69 96 ILE A C 1
ATOM 700 O O . ILE A 1 96 ? 5.891 -6.463 -14.341 1.00 94.69 96 ILE A O 1
ATOM 704 N N . GLY A 1 97 ? 5.901 -4.330 -15.052 1.00 93.50 97 GLY A N 1
ATOM 705 C CA . GLY A 1 97 ? 5.193 -3.764 -13.905 1.00 93.50 97 GLY A CA 1
ATOM 706 C C . GLY A 1 97 ? 3.820 -4.401 -13.692 1.00 93.50 97 GLY A C 1
ATOM 707 O O . GLY A 1 97 ? 3.529 -4.855 -12.593 1.00 93.50 97 GLY A O 1
ATOM 708 N N . ILE A 1 98 ? 3.007 -4.541 -14.746 1.00 94.19 98 ILE A N 1
ATOM 709 C CA . ILE A 1 98 ? 1.689 -5.197 -14.662 1.00 94.19 98 ILE A CA 1
ATOM 710 C C . ILE A 1 98 ? 1.820 -6.647 -14.173 1.00 94.19 98 ILE A C 1
ATOM 712 O O . ILE A 1 98 ? 1.045 -7.077 -13.318 1.00 94.19 98 ILE A O 1
ATOM 716 N N . GLN A 1 99 ? 2.796 -7.407 -14.680 1.00 94.69 99 GLN A N 1
ATOM 717 C CA . GLN A 1 99 ? 3.020 -8.784 -14.226 1.00 94.69 99 GLN A CA 1
ATOM 718 C C . GLN A 1 99 ? 3.509 -8.841 -12.776 1.00 94.69 99 GLN A C 1
ATOM 720 O O . GLN A 1 99 ? 3.032 -9.674 -12.004 1.00 94.69 99 GLN A O 1
ATOM 725 N N . ALA A 1 100 ? 4.404 -7.934 -12.383 1.00 93.44 100 ALA A N 1
ATOM 726 C CA . ALA A 1 100 ? 4.890 -7.833 -11.013 1.00 93.44 100 ALA A CA 1
ATOM 727 C C . ALA A 1 100 ? 3.750 -7.499 -10.037 1.00 93.44 100 ALA A C 1
ATOM 729 O O . ALA A 1 100 ? 3.596 -8.172 -9.020 1.00 93.44 100 ALA A O 1
ATOM 730 N N . THR A 1 101 ? 2.887 -6.535 -10.375 1.00 93.50 101 THR A N 1
ATOM 731 C CA . THR A 1 101 ? 1.704 -6.207 -9.566 1.00 93.50 101 THR A CA 1
ATOM 732 C C . THR A 1 101 ? 0.732 -7.377 -9.492 1.00 93.50 101 THR A C 1
ATOM 734 O O . THR A 1 101 ? 0.224 -7.666 -8.413 1.00 93.50 101 THR A O 1
ATOM 737 N N . LYS A 1 102 ? 0.505 -8.098 -10.600 1.00 92.62 102 LYS A N 1
ATOM 738 C CA . LYS A 1 102 ? -0.355 -9.290 -10.611 1.00 92.62 102 LYS A CA 1
ATOM 739 C C . LYS A 1 102 ? 0.161 -10.370 -9.658 1.00 92.62 102 LYS A C 1
ATOM 741 O O . LYS A 1 102 ? -0.633 -10.975 -8.943 1.00 92.62 102 LYS A O 1
ATOM 746 N N . LEU A 1 103 ? 1.475 -10.588 -9.621 1.00 93.19 103 LEU A N 1
ATOM 747 C CA . LEU A 1 103 ? 2.100 -11.515 -8.679 1.00 93.19 103 LEU A CA 1
ATOM 748 C C . LEU A 1 103 ? 1.969 -11.025 -7.227 1.00 93.19 103 LEU A C 1
ATOM 750 O O . LEU A 1 103 ? 1.749 -11.821 -6.318 1.00 93.19 103 LEU A O 1
ATOM 754 N N . ALA A 1 104 ? 2.045 -9.712 -7.017 1.00 92.88 104 ALA A N 1
ATOM 755 C CA . ALA A 1 104 ? 1.973 -9.083 -5.705 1.00 92.88 104 ALA A CA 1
ATOM 756 C C . ALA A 1 104 ? 0.547 -8.829 -5.183 1.00 92.88 104 ALA A C 1
ATOM 758 O O . ALA A 1 104 ? 0.405 -8.250 -4.107 1.00 92.88 104 ALA A O 1
ATOM 759 N N . ILE A 1 105 ? -0.508 -9.275 -5.882 1.00 91.44 105 ILE A N 1
ATOM 760 C CA . ILE A 1 105 ? -1.914 -9.084 -5.469 1.00 91.44 105 ILE A CA 1
ATOM 761 C C . ILE A 1 105 ? -2.157 -9.540 -4.024 1.00 91.44 105 ILE A C 1
ATOM 763 O O . ILE A 1 105 ? -2.847 -8.853 -3.275 1.00 91.44 105 ILE A O 1
ATOM 767 N N . ALA A 1 106 ? -1.548 -10.651 -3.600 1.00 91.19 106 ALA A N 1
ATOM 768 C CA . ALA A 1 106 ? -1.680 -11.142 -2.227 1.00 91.19 106 ALA A CA 1
ATOM 769 C C . ALA A 1 106 ? -1.167 -10.131 -1.179 1.00 91.19 106 ALA A C 1
ATOM 771 O O . ALA A 1 106 ? -1.727 -10.032 -0.089 1.00 91.19 106 ALA A O 1
ATOM 772 N N . GLY A 1 107 ? -0.152 -9.331 -1.526 1.00 91.25 107 GLY A N 1
ATOM 773 C CA . GLY A 1 107 ? 0.402 -8.287 -0.663 1.00 91.25 107 GLY A CA 1
ATOM 774 C C . GLY A 1 107 ? -0.580 -7.151 -0.377 1.00 91.25 107 GLY A C 1
ATOM 775 O O . GLY A 1 107 ? -0.535 -6.569 0.701 1.00 91.25 107 GLY A O 1
ATOM 776 N N . PHE A 1 108 ? -1.539 -6.884 -1.270 1.00 92.56 108 PHE A N 1
ATOM 777 C CA . PHE A 1 108 ? -2.553 -5.847 -1.042 1.00 92.56 108 PHE A CA 1
ATOM 778 C C . PHE A 1 108 ? -3.529 -6.201 0.085 1.00 92.56 108 PHE A C 1
ATOM 780 O O . PHE A 1 108 ? -4.163 -5.307 0.631 1.00 92.56 108 PHE A O 1
ATOM 787 N N . VAL A 1 109 ? -3.645 -7.478 0.460 1.00 93.81 109 VAL A N 1
ATOM 788 C CA . VAL A 1 109 ? -4.561 -7.934 1.519 1.00 93.81 109 VAL A CA 1
ATOM 789 C C . VAL A 1 109 ? -3.940 -7.784 2.912 1.00 93.81 109 VAL A C 1
ATOM 791 O O . VAL A 1 109 ? -4.655 -7.575 3.892 1.00 93.81 109 VAL A O 1
ATOM 794 N N . VAL A 1 110 ? -2.608 -7.846 3.016 1.00 93.44 110 VAL A N 1
ATOM 795 C CA . VAL A 1 110 ? -1.879 -7.862 4.297 1.00 93.44 110 VAL A CA 1
ATOM 796 C C . VAL A 1 110 ? -2.207 -6.661 5.196 1.00 93.44 110 VAL A C 1
ATOM 798 O O . VAL A 1 110 ? -2.513 -6.883 6.370 1.00 93.44 110 VAL A O 1
ATOM 801 N N . PRO A 1 111 ? -2.242 -5.412 4.696 1.00 93.62 111 PRO A N 1
ATOM 802 C CA . PRO A 1 111 ? -2.575 -4.264 5.538 1.00 93.62 111 PRO A CA 1
ATOM 803 C C . PRO A 1 111 ? -4.007 -4.296 6.078 1.00 93.62 111 PRO A C 1
ATOM 805 O O . PRO A 1 111 ? -4.243 -3.858 7.200 1.00 93.62 111 PRO A O 1
ATOM 808 N N . PHE A 1 112 ? -4.965 -4.849 5.325 1.00 94.19 112 PHE A N 1
ATOM 809 C CA . PHE A 1 112 ? -6.342 -4.997 5.806 1.00 94.19 112 PHE A CA 1
ATOM 810 C C . PHE A 1 112 ? -6.406 -5.979 6.974 1.00 94.19 112 PHE A C 1
ATOM 812 O O . PHE A 1 112 ? -7.055 -5.692 7.976 1.00 94.19 112 PHE A O 1
ATOM 819 N N . MET A 1 113 ? -5.687 -7.103 6.885 1.00 93.88 113 MET A N 1
ATOM 820 C CA . MET A 1 113 ? -5.603 -8.061 7.991 1.00 93.88 113 MET A CA 1
ATOM 821 C C . MET A 1 113 ? -5.019 -7.419 9.251 1.00 93.88 113 MET A C 1
ATOM 823 O O . MET A 1 113 ? -5.535 -7.648 10.338 1.00 93.88 113 MET A O 1
ATOM 827 N N . ALA A 1 114 ? -4.000 -6.568 9.113 1.00 92.44 114 ALA A N 1
ATOM 828 C CA . ALA A 1 114 ? -3.417 -5.855 10.246 1.00 92.44 114 ALA A CA 1
ATOM 829 C C . ALA A 1 114 ? -4.398 -4.882 10.922 1.00 92.44 114 ALA A C 1
ATOM 831 O O . ALA A 1 114 ? -4.334 -4.700 12.133 1.00 92.44 114 ALA A O 1
ATOM 832 N N . VAL A 1 115 ? -5.324 -4.284 10.166 1.00 93.00 115 VAL A N 1
ATOM 833 C CA . VAL A 1 115 ? -6.363 -3.402 10.725 1.00 93.00 115 VAL A CA 1
ATOM 834 C C . VAL A 1 115 ? -7.459 -4.189 11.439 1.00 93.00 115 VAL A C 1
ATOM 836 O O . VAL A 1 115 ? -7.867 -3.802 12.529 1.00 93.00 115 VAL A O 1
ATOM 839 N N . TYR A 1 116 ? -7.922 -5.301 10.863 1.00 92.44 116 TYR A N 1
ATOM 840 C CA . TYR A 1 116 ? -8.956 -6.139 11.486 1.00 92.44 116 TYR A CA 1
ATOM 841 C C . TYR A 1 116 ? -8.426 -7.037 12.605 1.00 92.44 116 TYR A C 1
ATOM 843 O O . TYR A 1 116 ? -9.197 -7.532 13.424 1.00 92.44 116 TYR A O 1
ATOM 851 N N . THR A 1 117 ? -7.120 -7.278 12.645 1.00 93.25 117 THR A N 1
ATOM 852 C CA . THR A 1 117 ? -6.459 -8.047 13.699 1.00 93.25 117 THR A CA 1
ATOM 853 C C . THR A 1 117 ? -5.178 -7.324 14.127 1.00 93.25 117 THR A C 1
ATOM 855 O O . THR A 1 117 ? -4.079 -7.763 13.775 1.00 93.25 117 THR A O 1
ATOM 858 N N . PRO A 1 118 ? -5.296 -6.227 14.908 1.00 88.25 118 PRO A N 1
ATOM 859 C CA . PRO A 1 118 ? -4.150 -5.445 15.384 1.00 88.25 118 PRO A CA 1
ATOM 860 C C . PRO A 1 118 ? -3.102 -6.261 16.153 1.00 88.25 118 PRO A C 1
ATOM 862 O O . PRO A 1 118 ? -1.916 -5.930 16.114 1.00 88.25 118 PRO A O 1
ATOM 865 N N . ALA A 1 119 ? -3.499 -7.392 16.746 1.00 90.00 119 ALA A N 1
ATOM 866 C CA . ALA A 1 119 ? -2.596 -8.340 17.398 1.00 90.00 119 ALA A CA 1
ATOM 867 C C . ALA A 1 119 ? -1.477 -8.860 16.471 1.00 90.00 119 ALA A C 1
ATOM 869 O O . ALA A 1 119 ? -0.386 -9.175 16.945 1.00 90.00 119 ALA A O 1
ATOM 870 N N . LEU A 1 120 ? -1.691 -8.886 15.144 1.00 89.44 120 LEU A N 1
ATOM 871 C CA . LEU A 1 120 ? -0.644 -9.201 14.158 1.00 89.44 120 LEU A CA 1
ATOM 872 C C . LEU A 1 120 ? 0.533 -8.214 14.205 1.00 89.44 120 LEU A C 1
ATOM 874 O O . LEU A 1 120 ? 1.635 -8.545 13.775 1.00 89.44 120 LEU A O 1
ATOM 878 N N . MET A 1 121 ? 0.297 -7.007 14.718 1.00 90.94 121 MET A N 1
ATOM 879 C CA . MET A 1 121 ? 1.284 -5.947 14.904 1.00 90.94 121 MET A CA 1
ATOM 880 C C . MET A 1 121 ? 1.608 -5.695 16.380 1.00 90.94 121 MET A C 1
ATOM 882 O O . MET A 1 121 ? 2.155 -4.642 16.702 1.00 90.94 121 MET A O 1
ATOM 886 N N . LEU A 1 122 ? 1.297 -6.642 17.276 1.00 91.69 122 LEU A N 1
ATOM 887 C CA . LEU A 1 122 ? 1.486 -6.482 18.724 1.00 91.69 122 LEU A CA 1
ATOM 888 C C . LEU A 1 122 ? 0.771 -5.227 19.257 1.00 91.69 122 LEU A C 1
ATOM 890 O O . LEU A 1 122 ? 1.330 -4.456 20.038 1.00 91.69 122 LEU A O 1
ATOM 894 N N . GLN A 1 123 ? -0.434 -4.972 18.748 1.00 85.88 123 GLN A N 1
ATOM 895 C CA . GLN A 1 123 ? -1.329 -3.923 19.223 1.00 85.88 123 GLN A CA 1
ATOM 896 C C . GLN A 1 123 ? -2.573 -4.598 19.807 1.00 85.88 123 GLN A C 1
ATOM 898 O O . GLN A 1 123 ? -3.137 -5.481 19.156 1.00 85.88 123 GLN A O 1
ATOM 903 N N . ASP A 1 124 ? -2.939 -4.205 21.027 1.00 70.31 124 ASP A N 1
ATOM 904 C CA . ASP A 1 124 ? -4.073 -4.750 21.787 1.00 70.31 124 ASP A CA 1
ATOM 905 C C . ASP A 1 124 ? -5.403 -4.073 21.422 1.00 70.31 124 ASP A C 1
ATOM 907 O O . ASP A 1 124 ? -5.400 -2.839 21.187 1.00 70.31 124 ASP A O 1
#

pLDDT: mean 89.11, std 6.8, range [52.53, 95.62]

Sequence (124 aa):
ASTFIGWIISIGENNLFLSLVLTMLTCLVLGMGIPTIPNYIITSSLAGPALLSLGVPLVVSHMFVFYFGIMADLTPPVALAAFAAAPMAKESGLKIGIQATKLAIAGFVVPFMAVYTPALMLQD

Foldseek 3Di:
DVVLLVVLQVVLVVPVVVSLVSLLVVLLVQLAPDPLVVSLVVSCVRQQVSVVSSVFDNVLSSVSSSLSSVVSCLAPPRVVVLCVCCVVVVHHSRVSSVVSVVVCVVSNCVSVCCRVCVVVVVDD

Radius of gyration: 15.38 Å; chains: 1; bounding box: 38×30×46 Å

Secondary structure (DSSP, 8-state):
-HHHHHHHHHHHHH-HHHHHHHHHHHHHHHHTTS-HHHHHHHHHHHTHHHHHHTT--HHHHHHHHHHHHHHHHHSTTT-HHHHHHHHHHTS-HHHHHHHHHHHGGGGGTHHHHHHH-GGGGT--